Protein AF-F3G875-F1 (afdb_monomer)

Foldseek 3Di:
DDPVVVVVLVVVLVVCVVVPPPVVSVVVVVVVVVVVVVVVVLVVLVVVLVVQVVVLCVVQVVDDLVRDDPVVNVVSCVSCVVSVVSVVVSVDDDPD

Mean predicted aligned error: 9.94 Å

pLDDT: mean 83.89, std 12.21, range [41.81, 95.62]

Sequence (96 aa):
MTAEQVRMRAAAVKFAGRSTGPEVLRLIVERDQVKSENDSLRKLLEDCSDSLHSEMLTKFGGQLPDDMHPVTRREYDRDMAEVAIYRAALNTPEAQ

Secondary structure (DSSP, 8-state):
--HHHHHHHHHHHHHHHHHS-HHHHHHHHHHHHHHHHHHHHHHHHHHHHHHHHHHHHHHTTT--TTTS-HHHHHHHHHHHHHHHHHHHHHTSPP--

Radius of gyration: 21.82 Å; Cα contacts (8 Å, |Δi|>4): 30; chains: 1; bounding box: 45×27×55 Å

Solvent-accessible surface area (backbone atoms only — not comparable to full-atom values): 5559 Å² total; per-residue (Å²): 137,56,78,65,60,54,51,52,51,53,51,51,51,58,55,45,59,75,78,39,56,74,68,56,53,51,54,49,53,51,52,53,48,51,50,54,50,49,55,52,51,51,50,52,50,50,56,49,44,53,49,53,51,52,52,47,38,56,76,56,73,63,56,51,76,90,75,40,55,72,69,58,33,55,51,51,52,58,65,45,49,59,47,51,51,54,55,50,57,72,67,54,78,78,88,127

Organism: NCBI:txid629263

Structure (mmCIF, N/CA/C/O backbone):
data_AF-F3G875-F1
#
_entry.id   AF-F3G875-F1
#
loop_
_atom_site.group_PDB
_atom_site.id
_atom_site.type_symbol
_atom_site.label_atom_id
_atom_site.label_alt_id
_atom_site.label_comp_id
_atom_site.label_asym_id
_atom_site.label_entity_id
_atom_site.label_seq_id
_atom_site.pdbx_PDB_ins_code
_atom_site.Cartn_x
_atom_site.Cartn_y
_atom_site.Cartn_z
_atom_site.occupancy
_atom_site.B_iso_or_equiv
_atom_site.auth_seq_id
_atom_site.auth_comp_id
_atom_site.auth_asym_id
_atom_site.auth_atom_id
_atom_site.pdbx_PDB_model_num
ATOM 1 N N . MET A 1 1 ? -6.983 12.553 16.233 1.00 55.50 1 MET A N 1
ATOM 2 C CA . MET A 1 1 ? -8.346 12.401 16.791 1.00 55.50 1 MET A CA 1
ATOM 3 C C . MET A 1 1 ? -8.841 13.746 17.280 1.00 55.50 1 MET A C 1
ATOM 5 O O . MET A 1 1 ? -8.125 14.408 18.022 1.00 55.50 1 MET A O 1
ATOM 9 N N . THR A 1 2 ? -10.036 14.152 16.868 1.00 81.56 2 THR A N 1
ATOM 10 C CA . THR A 1 2 ? -10.675 15.388 17.339 1.00 81.56 2 THR A CA 1
ATOM 11 C C . THR A 1 2 ? -11.410 15.148 18.664 1.00 81.56 2 THR A C 1
ATOM 13 O O . THR A 1 2 ? -11.797 14.023 18.984 1.00 81.56 2 THR A O 1
ATOM 16 N N . ALA A 1 3 ? -11.628 16.203 19.457 1.00 75.50 3 ALA A N 1
ATOM 17 C CA . ALA A 1 3 ? -12.333 16.111 20.744 1.00 75.50 3 ALA A CA 1
ATOM 18 C C . ALA A 1 3 ? -13.765 15.548 20.611 1.00 75.50 3 ALA A C 1
ATOM 20 O O . ALA A 1 3 ? -14.301 14.940 21.537 1.00 75.50 3 ALA A O 1
ATOM 21 N N . GLU A 1 4 ? -14.373 15.723 19.442 1.00 69.56 4 GLU A N 1
ATOM 22 C CA . GLU A 1 4 ? -15.705 15.231 19.104 1.00 69.56 4 GLU A CA 1
ATOM 23 C C . GLU A 1 4 ? -15.724 13.709 18.886 1.00 69.56 4 GLU A C 1
ATOM 25 O O . GLU A 1 4 ? -16.592 13.019 19.423 1.00 69.56 4 GLU A O 1
ATOM 30 N N . GLN A 1 5 ? -14.692 13.160 18.232 1.00 64.06 5 GLN A N 1
ATOM 31 C CA . GLN A 1 5 ? -14.506 11.711 18.068 1.00 64.06 5 GLN A CA 1
ATOM 32 C C . GLN A 1 5 ? -14.327 10.999 19.419 1.00 64.06 5 GLN A C 1
ATOM 34 O O . GLN A 1 5 ? -14.859 9.907 19.630 1.00 64.06 5 GLN A O 1
ATOM 39 N N . VAL A 1 6 ? -13.637 11.640 20.368 1.00 69.94 6 VAL A N 1
ATOM 40 C CA . VAL A 1 6 ? -13.460 11.117 21.734 1.00 69.94 6 VAL A CA 1
ATOM 41 C C . VAL A 1 6 ? -14.790 11.096 22.499 1.00 69.94 6 VAL A C 1
ATOM 43 O O . VAL A 1 6 ? -15.103 10.107 23.164 1.00 69.94 6 VAL A O 1
ATOM 46 N N . ARG A 1 7 ? -15.616 12.148 22.376 1.00 72.56 7 ARG A N 1
ATOM 47 C CA . ARG A 1 7 ? -16.943 12.211 23.021 1.00 72.56 7 ARG A CA 1
ATOM 48 C C . ARG A 1 7 ? -17.921 11.186 22.451 1.00 72.56 7 ARG A C 1
ATOM 50 O O . ARG A 1 7 ? -18.625 10.544 23.229 1.00 72.56 7 ARG A O 1
ATOM 57 N N . MET A 1 8 ? -17.942 10.997 21.129 1.00 69.25 8 MET A N 1
ATOM 58 C CA . MET A 1 8 ? -18.771 9.964 20.495 1.00 69.25 8 MET A CA 1
ATOM 59 C C . MET A 1 8 ? -18.382 8.558 20.960 1.00 69.25 8 MET A C 1
ATOM 61 O O . MET A 1 8 ? -19.261 7.780 21.334 1.00 69.25 8 MET A O 1
ATOM 65 N N . ARG A 1 9 ? -17.077 8.251 21.026 1.00 66.62 9 ARG A N 1
ATOM 66 C CA . ARG A 1 9 ? -16.589 6.975 21.578 1.00 66.62 9 ARG A CA 1
ATOM 67 C C . ARG A 1 9 ? -17.022 6.780 23.031 1.00 66.62 9 ARG A C 1
ATOM 69 O O . ARG A 1 9 ? -17.551 5.727 23.373 1.00 66.62 9 ARG A O 1
ATOM 76 N N . ALA A 1 10 ? -16.885 7.804 23.874 1.00 67.00 10 ALA A N 1
ATOM 77 C CA . ALA A 1 10 ? -17.298 7.729 25.276 1.00 67.00 10 ALA A CA 1
ATOM 78 C C . ALA A 1 10 ? -18.816 7.500 25.45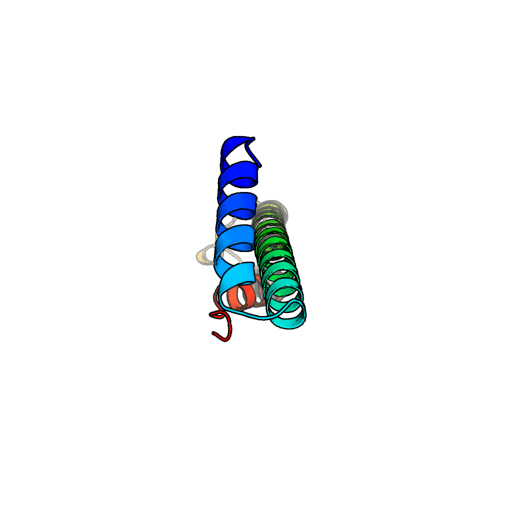0 1.00 67.00 10 ALA A C 1
ATOM 80 O O . ALA A 1 10 ? -19.235 6.756 26.341 1.00 67.00 10 ALA A O 1
ATOM 81 N N . ALA A 1 11 ? -19.648 8.106 24.596 1.00 68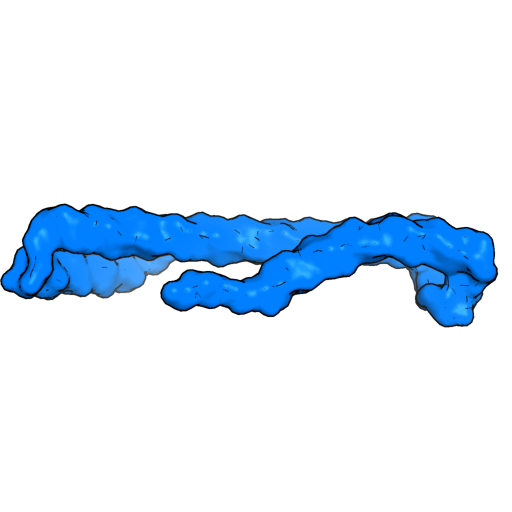.38 11 ALA A N 1
ATOM 82 C CA . ALA A 1 11 ? -21.098 7.909 24.604 1.00 68.38 11 ALA A CA 1
ATOM 83 C C . ALA A 1 11 ? -21.497 6.493 24.149 1.00 68.38 11 ALA A C 1
ATOM 85 O O . ALA A 1 11 ? -22.333 5.858 24.796 1.00 68.38 11 ALA A O 1
ATOM 86 N N . ALA A 1 12 ? -20.854 5.973 23.098 1.00 64.38 12 ALA A N 1
ATOM 87 C CA . ALA A 1 12 ? -21.068 4.610 22.612 1.00 64.38 12 ALA A CA 1
ATOM 88 C C . ALA A 1 12 ? -20.676 3.556 23.663 1.00 64.38 12 ALA A C 1
ATOM 90 O O . ALA A 1 12 ? -21.436 2.620 23.904 1.00 64.38 12 ALA A O 1
ATOM 91 N N . VAL A 1 13 ? -19.556 3.758 24.369 1.00 65.00 13 VAL A N 1
ATOM 92 C CA . VAL A 1 13 ? -19.117 2.891 25.479 1.00 65.00 13 VAL A CA 1
ATOM 93 C C . VAL A 1 13 ? -20.116 2.914 26.641 1.00 65.00 13 VAL A C 1
ATOM 95 O O . VAL A 1 13 ? -20.448 1.862 27.184 1.00 65.00 13 VAL A O 1
ATOM 98 N N . LYS A 1 14 ? -20.666 4.082 27.006 1.00 65.56 14 LYS A N 1
ATOM 99 C CA . LYS A 1 14 ? -21.715 4.181 28.042 1.00 65.56 14 LYS A CA 1
ATOM 100 C C . LYS A 1 14 ? -23.005 3.454 27.658 1.00 65.56 14 LYS A C 1
ATOM 102 O O . LYS A 1 14 ? -23.658 2.876 28.526 1.00 65.56 14 LYS A O 1
ATOM 107 N N . PHE A 1 15 ? -23.387 3.506 26.384 1.00 63.94 15 PHE A N 1
ATOM 108 C CA . PHE A 1 15 ? -24.593 2.850 25.881 1.00 63.94 15 PHE A CA 1
ATOM 109 C C . PHE A 1 15 ? -24.416 1.325 25.786 1.00 63.94 15 PHE A C 1
ATOM 111 O O . PHE A 1 15 ? -25.260 0.570 26.274 1.00 63.94 15 PHE A O 1
ATOM 118 N N . ALA A 1 16 ? -23.275 0.869 25.261 1.00 59.91 16 ALA A N 1
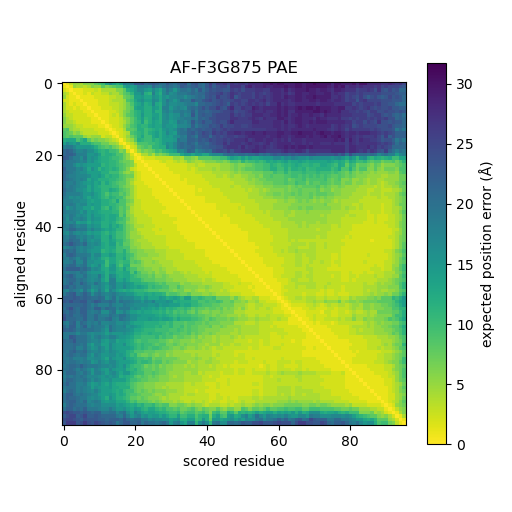ATOM 119 C CA . ALA A 1 16 ? -22.910 -0.545 25.226 1.00 59.91 16 ALA A CA 1
ATOM 120 C C . ALA A 1 16 ? -22.725 -1.121 26.642 1.00 59.91 16 ALA A C 1
ATOM 122 O O . ALA A 1 16 ? -23.198 -2.216 26.920 1.00 59.91 16 ALA A O 1
ATOM 123 N N . GLY A 1 17 ? -22.170 -0.361 27.591 1.00 59.78 17 GLY A N 1
ATOM 124 C CA . GLY A 1 17 ? -22.017 -0.796 28.985 1.00 59.78 17 GLY A CA 1
ATOM 125 C C . GLY A 1 17 ? -23.324 -1.011 29.749 1.00 59.78 17 GLY A C 1
ATOM 126 O O . GLY A 1 17 ? -23.332 -1.695 30.767 1.00 59.78 17 GLY A O 1
ATOM 127 N N . ARG A 1 18 ? -24.442 -0.448 29.269 1.00 60.38 18 ARG A N 1
ATOM 128 C CA . ARG A 1 18 ? -25.782 -0.698 29.829 1.00 60.38 18 ARG A CA 1
ATOM 129 C C . ARG A 1 18 ? -26.454 -1.961 29.278 1.00 60.38 18 ARG A C 1
ATOM 131 O O . ARG A 1 18 ? -27.400 -2.430 29.898 1.00 60.38 18 ARG A O 1
ATOM 138 N N . SER A 1 19 ? -26.004 -2.487 28.138 1.00 61.06 19 SER A N 1
ATOM 139 C CA . SER A 1 19 ? -26.630 -3.619 27.424 1.00 61.06 19 SER A CA 1
ATOM 140 C C . SER A 1 19 ? -25.705 -4.832 27.240 1.00 61.06 19 SER A C 1
ATOM 142 O O . SER A 1 19 ? -26.178 -5.928 26.958 1.00 61.06 19 SER A O 1
ATOM 144 N N . THR A 1 20 ? -24.401 -4.663 27.465 1.00 61.88 20 THR A N 1
ATOM 145 C CA . THR A 1 20 ? -23.346 -5.675 27.330 1.00 61.88 20 THR A CA 1
ATOM 146 C C . THR A 1 20 ? -22.336 -5.512 28.472 1.00 61.88 20 THR A C 1
ATOM 148 O O . THR A 1 20 ? -21.950 -4.394 28.807 1.00 61.88 20 THR A O 1
ATOM 151 N N . GLY A 1 21 ? -21.951 -6.615 29.123 1.00 71.81 21 GLY A N 1
ATOM 152 C CA . GLY A 1 21 ? -21.117 -6.597 30.334 1.00 71.81 21 GLY A CA 1
ATOM 153 C C . GLY A 1 21 ? -19.695 -6.032 30.133 1.00 71.81 21 GLY A C 1
ATOM 154 O O . GLY A 1 21 ? -19.255 -5.860 28.994 1.00 71.81 21 GLY A O 1
ATOM 155 N N . PRO A 1 22 ? -18.941 -5.780 31.224 1.00 75.88 22 PRO A N 1
ATOM 156 C CA . PRO A 1 22 ? -17.619 -5.131 31.191 1.00 75.88 22 PRO A CA 1
ATOM 157 C C . PRO A 1 22 ? -16.603 -5.789 30.247 1.00 75.88 22 PRO A C 1
ATOM 159 O O . PRO A 1 22 ? -15.795 -5.105 29.623 1.00 75.88 22 PRO A O 1
ATOM 162 N N . GLU A 1 23 ? -16.677 -7.111 30.104 1.00 78.31 23 GLU A N 1
ATOM 163 C CA . GLU A 1 23 ? -15.789 -7.888 29.237 1.00 78.31 23 GLU A CA 1
ATOM 164 C C . GLU A 1 23 ? -16.010 -7.575 27.749 1.00 78.31 23 GLU A C 1
ATOM 166 O O . GLU A 1 23 ? -15.058 -7.423 26.989 1.00 78.31 23 GLU A O 1
ATOM 171 N N . VAL A 1 24 ? -17.267 -7.387 27.335 1.00 80.81 24 VAL A N 1
ATOM 172 C CA . VAL A 1 24 ? -17.614 -7.058 25.944 1.00 80.81 24 VAL A CA 1
ATOM 173 C C . VAL A 1 24 ? -17.126 -5.657 25.583 1.00 80.81 24 VAL A C 1
ATOM 175 O O . VAL A 1 24 ? -16.620 -5.444 24.484 1.00 80.81 24 VAL A O 1
ATOM 178 N N . LEU A 1 25 ? -17.214 -4.706 26.518 1.00 79.00 25 LEU A N 1
ATOM 179 C CA . LEU A 1 25 ? -16.654 -3.369 26.323 1.00 79.00 25 LEU A CA 1
ATOM 180 C C . LEU A 1 25 ? -15.140 -3.406 26.113 1.00 79.00 25 LEU A C 1
ATOM 182 O O . LEU A 1 25 ? -14.643 -2.722 25.219 1.00 79.00 25 LEU A O 1
ATOM 186 N N . ARG A 1 26 ? -14.416 -4.210 26.904 1.00 82.56 26 ARG A N 1
ATOM 187 C CA . ARG A 1 26 ? -12.964 -4.373 26.749 1.00 82.56 26 ARG A CA 1
ATOM 188 C C . ARG A 1 26 ? -12.622 -4.902 25.356 1.00 82.56 26 ARG A C 1
ATOM 190 O O . ARG A 1 26 ? -11.795 -4.303 24.679 1.00 82.56 26 ARG A O 1
ATOM 197 N N . LEU A 1 27 ? -13.322 -5.947 24.911 1.00 82.38 27 LEU A N 1
ATOM 198 C CA . LEU A 1 27 ? -13.122 -6.550 23.589 1.00 82.38 27 LEU A CA 1
ATOM 199 C C . LEU A 1 27 ? -13.425 -5.578 22.439 1.00 82.38 27 LEU A C 1
ATOM 201 O O . LEU A 1 27 ? -12.723 -5.587 21.433 1.00 82.38 27 LEU A O 1
ATOM 205 N N . ILE A 1 28 ? -14.444 -4.720 22.573 1.00 84.75 28 ILE A N 1
ATOM 206 C CA . ILE A 1 28 ? -14.750 -3.692 21.563 1.00 84.75 28 ILE A CA 1
ATOM 207 C C . ILE A 1 28 ? -13.619 -2.667 21.473 1.00 84.75 28 ILE A C 1
ATOM 209 O O . ILE A 1 28 ? -13.186 -2.343 20.370 1.00 84.75 28 ILE A O 1
ATOM 213 N N . VAL A 1 29 ? -13.135 -2.168 22.615 1.00 86.56 29 VAL A N 1
ATOM 214 C CA . VAL A 1 29 ? -12.042 -1.183 22.650 1.00 86.56 29 VAL A CA 1
ATOM 215 C C . VAL A 1 29 ? -10.759 -1.773 22.071 1.00 86.56 29 VAL A C 1
ATOM 217 O O . VAL A 1 29 ? -10.108 -1.123 21.260 1.00 86.56 29 VAL A O 1
ATOM 220 N N . GLU A 1 30 ? -10.424 -3.006 22.447 1.00 88.00 30 GLU A N 1
ATOM 221 C CA . GLU A 1 30 ? -9.249 -3.716 21.938 1.00 88.00 30 GLU A CA 1
ATOM 222 C C . GLU A 1 30 ? -9.346 -3.943 20.426 1.00 88.00 30 GLU A C 1
ATOM 224 O O . GLU A 1 30 ? -8.424 -3.602 19.689 1.00 88.00 30 GLU A O 1
ATOM 229 N N . ARG A 1 31 ? -10.501 -4.402 19.932 1.00 88.56 31 ARG A N 1
ATOM 230 C CA . ARG A 1 31 ? -10.744 -4.560 18.493 1.00 88.56 31 ARG A CA 1
ATOM 231 C C . ARG A 1 31 ? -10.639 -3.234 17.741 1.00 88.56 31 ARG A C 1
ATOM 233 O O . ARG A 1 31 ? -10.045 -3.191 16.670 1.00 88.56 31 ARG A O 1
ATOM 240 N N . ASP A 1 32 ? -11.199 -2.155 18.277 1.00 89.00 32 ASP A N 1
ATOM 241 C CA . ASP A 1 32 ? -11.126 -0.834 17.648 1.00 89.00 32 ASP A CA 1
ATOM 242 C C . ASP A 1 32 ? -9.695 -0.262 17.651 1.00 89.00 32 ASP A C 1
ATOM 244 O O . ASP A 1 32 ? -9.321 0.452 16.718 1.00 89.00 32 ASP A O 1
ATOM 248 N N . GLN A 1 33 ? -8.894 -0.574 18.676 1.00 89.00 33 GLN A N 1
ATOM 249 C CA . GLN A 1 33 ? -7.477 -0.216 18.736 1.00 89.00 33 GLN A CA 1
ATOM 250 C C . GLN A 1 33 ? -6.676 -0.989 17.684 1.00 89.00 33 GLN A C 1
ATOM 252 O O . GLN A 1 33 ? -5.971 -0.372 16.889 1.00 89.00 33 GLN A O 1
ATOM 257 N N . VAL A 1 34 ? -6.858 -2.311 17.614 1.00 91.56 34 VAL A N 1
ATOM 258 C CA . VAL A 1 34 ? -6.200 -3.171 16.617 1.00 91.56 34 VAL A CA 1
ATOM 259 C C . VAL A 1 34 ? -6.561 -2.742 15.196 1.00 91.56 34 VAL A C 1
ATOM 261 O O . VAL A 1 34 ? -5.678 -2.667 14.347 1.00 91.56 34 VAL A O 1
ATOM 264 N N . LYS A 1 35 ? -7.828 -2.394 14.933 1.00 90.12 35 LYS A N 1
ATOM 265 C CA . LYS A 1 35 ? -8.244 -1.844 13.632 1.00 90.12 35 LYS A CA 1
ATOM 266 C C . LYS A 1 35 ? -7.507 -0.547 13.301 1.00 90.12 35 LYS A C 1
ATOM 268 O O . LYS A 1 35 ? -6.929 -0.432 12.230 1.00 90.12 35 LYS A O 1
ATOM 273 N N . SER A 1 36 ? -7.449 0.391 14.248 1.00 91.38 36 SER A N 1
ATOM 274 C CA . SER A 1 36 ? -6.740 1.661 14.050 1.00 91.38 36 SER A CA 1
ATOM 275 C C . SER A 1 36 ? -5.237 1.482 13.804 1.00 91.38 36 SER A C 1
ATOM 277 O O . SER A 1 36 ? -4.642 2.247 13.041 1.00 91.38 36 SER A O 1
ATOM 279 N N . GLU A 1 37 ? -4.601 0.526 14.480 1.00 92.69 37 GLU A N 1
ATOM 280 C CA . GLU A 1 37 ? -3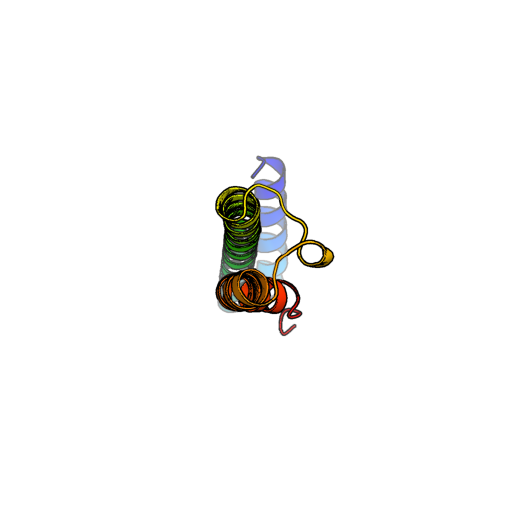.188 0.198 14.272 1.00 92.69 37 GLU A CA 1
ATOM 281 C C . GLU A 1 37 ? -2.971 -0.471 12.915 1.00 92.69 37 GLU A C 1
ATOM 283 O O . GLU A 1 37 ? -2.040 -0.098 12.202 1.00 92.69 37 GLU A O 1
ATOM 288 N N . ASN A 1 38 ? -3.856 -1.391 12.520 1.00 92.50 38 ASN A N 1
ATOM 289 C CA . ASN A 1 38 ? -3.808 -2.035 11.211 1.00 92.50 38 ASN A CA 1
ATOM 290 C C . ASN A 1 38 ? -3.934 -1.007 10.079 1.00 92.50 38 ASN A C 1
ATOM 292 O O . ASN A 1 38 ? -3.065 -0.967 9.213 1.00 92.50 38 ASN A O 1
ATOM 296 N N . ASP A 1 39 ? -4.917 -0.103 10.152 1.00 92.00 39 ASP A N 1
ATOM 297 C CA . ASP A 1 39 ? -5.094 0.990 9.185 1.00 92.00 39 ASP A CA 1
ATOM 298 C C . ASP A 1 39 ? -3.827 1.851 9.063 1.00 92.00 39 ASP A C 1
ATOM 300 O O . ASP A 1 39 ? -3.397 2.216 7.966 1.00 92.00 39 ASP A O 1
ATOM 304 N N . SER A 1 40 ? -3.191 2.150 10.200 1.00 93.62 40 SER A N 1
ATOM 305 C CA . SER A 1 40 ? -1.957 2.942 10.239 1.00 93.62 40 SER A CA 1
ATOM 306 C C . SER A 1 40 ? -0.784 2.202 9.588 1.00 93.62 40 SER A C 1
ATOM 308 O O . SER A 1 40 ? -0.019 2.801 8.834 1.00 93.62 40 SER A O 1
ATOM 310 N N . LEU A 1 41 ? -0.651 0.898 9.844 1.00 94.62 41 LEU A N 1
ATOM 311 C CA . LEU A 1 41 ? 0.382 0.053 9.239 1.00 94.62 41 LEU A CA 1
ATOM 312 C C . LEU A 1 41 ? 0.164 -0.142 7.736 1.00 94.62 41 LEU A C 1
ATOM 314 O O . LEU A 1 41 ? 1.132 -0.092 6.980 1.00 94.62 41 LEU A O 1
ATOM 318 N N . ARG A 1 42 ? -1.087 -0.311 7.289 1.00 93.94 42 ARG A N 1
ATOM 319 C CA . ARG A 1 42 ? -1.429 -0.378 5.859 1.00 93.94 42 ARG A CA 1
ATOM 320 C C . ARG A 1 42 ? -1.016 0.900 5.145 1.00 93.94 42 ARG A C 1
ATOM 322 O O . ARG A 1 42 ? -0.366 0.821 4.111 1.00 93.94 42 ARG A O 1
ATOM 329 N N . LYS A 1 43 ? -1.312 2.061 5.733 1.00 94.94 43 LYS A N 1
ATOM 330 C CA . LYS A 1 43 ? -0.888 3.345 5.170 1.00 94.94 43 LYS A CA 1
ATOM 331 C C . LYS A 1 43 ? 0.636 3.466 5.074 1.00 94.94 43 LYS A C 1
ATOM 333 O O . LYS A 1 43 ? 1.153 3.866 4.042 1.00 94.94 43 LYS A O 1
ATOM 338 N N . LEU A 1 44 ? 1.365 3.080 6.123 1.00 95.62 44 LEU A N 1
ATOM 339 C CA . LEU A 1 44 ? 2.833 3.090 6.090 1.00 95.62 44 LEU A CA 1
ATOM 340 C C . LEU A 1 44 ? 3.400 2.145 5.022 1.00 95.62 44 LEU A C 1
ATOM 342 O O . LEU A 1 44 ? 4.400 2.469 4.385 1.00 95.62 44 LEU A O 1
ATOM 346 N N . LEU A 1 45 ? 2.773 0.983 4.823 1.00 94.31 45 LEU A N 1
ATOM 347 C CA . LEU A 1 45 ? 3.162 0.039 3.779 1.00 94.31 45 LEU A CA 1
ATOM 348 C C . LEU A 1 45 ? 2.873 0.592 2.375 1.00 94.31 45 LEU A C 1
ATOM 350 O O . LEU A 1 45 ? 3.697 0.409 1.483 1.00 94.31 45 LEU A O 1
ATOM 354 N N . GLU A 1 46 ? 1.746 1.281 2.189 1.00 94.94 46 GLU A N 1
ATOM 355 C CA . GLU A 1 46 ? 1.403 1.988 0.949 1.00 94.94 46 GLU A CA 1
ATOM 356 C C . GLU A 1 46 ? 2.465 3.043 0.615 1.00 94.94 46 GLU A C 1
ATOM 358 O O . GLU A 1 46 ? 3.132 2.919 -0.417 1.00 94.94 46 GLU A O 1
ATOM 363 N N . ASP A 1 47 ? 2.718 3.974 1.542 1.00 95.38 47 ASP A N 1
ATOM 364 C CA . ASP A 1 47 ? 3.713 5.044 1.391 1.00 95.38 47 ASP A CA 1
ATOM 365 C C . ASP A 1 47 ? 5.118 4.476 1.086 1.00 95.38 47 ASP A C 1
ATOM 367 O O . ASP A 1 47 ? 5.837 4.966 0.211 1.00 95.38 47 ASP A O 1
ATOM 371 N N . CYS A 1 48 ? 5.512 3.400 1.778 1.00 94.44 48 CYS A N 1
ATOM 372 C CA . CYS A 1 48 ? 6.794 2.728 1.559 1.00 94.44 48 CYS A CA 1
ATOM 373 C C . CYS A 1 48 ? 6.869 2.060 0.177 1.00 94.44 48 CYS A C 1
ATOM 375 O O . CYS A 1 48 ? 7.874 2.190 -0.525 1.00 94.44 48 CYS A O 1
ATOM 377 N N . SER A 1 49 ? 5.795 1.385 -0.247 1.00 94.19 49 SER A N 1
ATOM 378 C CA . SER A 1 49 ? 5.736 0.726 -1.555 1.00 94.19 49 SER A CA 1
ATOM 379 C C . SER A 1 49 ? 5.834 1.725 -2.714 1.00 94.19 49 SER A C 1
ATOM 381 O O . SER A 1 49 ? 6.475 1.432 -3.726 1.00 94.19 49 SER A O 1
ATOM 383 N N . ASP A 1 50 ? 5.263 2.920 -2.551 1.00 93.81 50 ASP A N 1
ATOM 384 C CA . ASP A 1 50 ? 5.325 3.995 -3.542 1.00 93.81 50 ASP A CA 1
ATOM 385 C C . ASP A 1 50 ? 6.696 4.677 -3.582 1.00 93.81 50 ASP A C 1
ATOM 387 O O . ASP A 1 50 ? 7.207 4.974 -4.671 1.00 93.81 50 ASP A O 1
ATOM 391 N N . SER A 1 51 ? 7.335 4.859 -2.420 1.00 94.31 51 SER A N 1
ATOM 392 C CA . SER A 1 51 ? 8.724 5.329 -2.347 1.00 94.31 51 SER A CA 1
ATOM 393 C C . SER A 1 51 ? 9.663 4.367 -3.072 1.00 94.31 51 SER A C 1
ATOM 395 O O . SER A 1 51 ? 10.414 4.785 -3.954 1.00 94.31 51 SER A O 1
ATOM 397 N N . LEU A 1 52 ? 9.561 3.065 -2.781 1.00 92.06 52 LEU A N 1
ATOM 398 C CA . LEU A 1 52 ? 10.405 2.045 -3.401 1.00 92.06 52 LEU A CA 1
ATOM 399 C C . LEU A 1 52 ? 10.182 1.974 -4.918 1.00 92.06 52 LEU A C 1
ATOM 401 O O . LEU A 1 52 ? 11.140 1.919 -5.685 1.00 92.06 52 LEU A O 1
ATOM 405 N N . HIS A 1 53 ? 8.932 2.066 -5.382 1.00 90.69 53 HIS A N 1
ATOM 406 C CA . HIS A 1 53 ? 8.638 2.146 -6.816 1.00 90.69 53 HIS A CA 1
ATOM 407 C C . HIS A 1 53 ? 9.288 3.376 -7.479 1.00 90.69 53 HIS A C 1
ATOM 409 O O . HIS A 1 53 ? 9.829 3.284 -8.583 1.00 90.69 53 HIS A O 1
ATOM 415 N N . SER A 1 54 ? 9.274 4.527 -6.802 1.00 90.44 54 SER A N 1
ATOM 416 C CA . SER A 1 54 ? 9.879 5.772 -7.301 1.00 90.44 54 SER A CA 1
ATOM 417 C C . SER A 1 54 ? 11.411 5.699 -7.358 1.00 90.44 54 SER A C 1
ATOM 419 O O . SER A 1 54 ? 12.033 6.151 -8.326 1.00 90.44 54 SER A O 1
ATOM 421 N N . GLU A 1 55 ? 12.034 5.074 -6.358 1.00 91.12 55 GLU A N 1
ATOM 422 C CA . GLU A 1 55 ? 13.470 4.774 -6.362 1.00 91.12 55 GLU A CA 1
ATOM 423 C C . GLU A 1 55 ? 13.846 3.857 -7.530 1.00 91.12 55 GLU A C 1
ATOM 425 O O . GLU A 1 55 ? 14.881 4.057 -8.171 1.00 91.12 55 GLU A O 1
ATOM 430 N N . MET A 1 56 ? 12.972 2.910 -7.884 1.00 89.88 56 MET A N 1
ATOM 431 C CA . MET A 1 56 ? 13.197 2.019 -9.020 1.00 89.88 56 MET A CA 1
ATOM 432 C C . MET A 1 56 ? 13.181 2.746 -10.356 1.00 89.88 56 MET A C 1
ATOM 434 O O . MET A 1 56 ? 14.083 2.541 -11.169 1.00 89.88 56 MET A O 1
ATOM 438 N N . LEU A 1 57 ? 12.234 3.663 -10.559 1.00 86.62 57 LEU A N 1
ATOM 439 C CA . LEU A 1 57 ? 12.249 4.531 -11.739 1.00 86.62 57 LEU A CA 1
ATOM 440 C C . LEU A 1 57 ? 13.563 5.316 -11.831 1.00 86.62 57 LEU A C 1
ATOM 442 O O . LEU A 1 57 ? 14.136 5.434 -12.911 1.00 86.62 57 LEU A O 1
ATOM 446 N N . THR A 1 58 ? 14.091 5.784 -10.699 1.00 89.81 58 THR A N 1
ATOM 447 C CA . THR A 1 58 ? 15.373 6.502 -10.658 1.00 89.81 58 THR A CA 1
ATOM 448 C C . THR A 1 58 ? 16.560 5.591 -10.995 1.00 89.81 58 THR A C 1
ATOM 450 O O . THR A 1 58 ? 17.393 5.971 -11.821 1.00 89.81 58 THR A O 1
ATOM 453 N N . LYS A 1 59 ? 16.625 4.374 -10.429 1.00 91.38 59 LYS A N 1
ATOM 454 C CA . LYS A 1 59 ? 17.696 3.387 -10.696 1.00 91.38 59 LYS A CA 1
ATOM 455 C C . LYS A 1 59 ? 17.838 3.090 -12.190 1.00 91.38 59 LYS A C 1
ATOM 457 O O . LYS A 1 59 ? 18.955 2.991 -12.692 1.00 91.38 59 LYS A O 1
ATOM 462 N N . PHE A 1 60 ? 16.716 2.974 -12.895 1.00 90.38 60 PHE A N 1
ATOM 463 C CA . PHE A 1 60 ? 16.686 2.642 -14.321 1.00 90.38 60 PHE A CA 1
ATOM 464 C C . PHE A 1 60 ? 16.561 3.874 -15.233 1.00 90.38 60 PHE A C 1
ATOM 466 O O . PHE A 1 60 ? 16.147 3.762 -16.385 1.00 90.38 60 PHE A O 1
ATOM 473 N N . GLY A 1 61 ? 16.930 5.062 -14.741 1.00 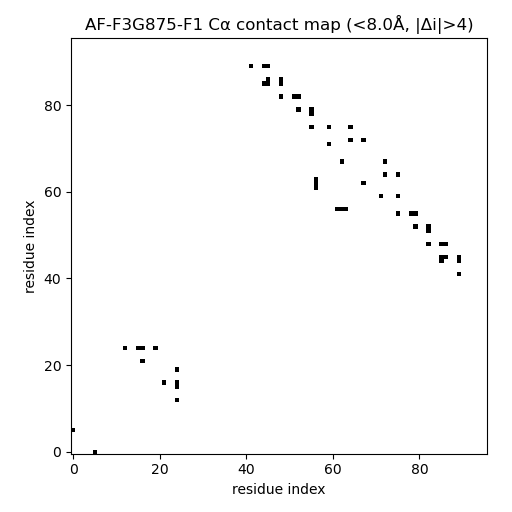88.94 61 GLY A N 1
ATOM 474 C CA . GLY A 1 61 ? 17.021 6.277 -15.557 1.00 88.94 61 GLY A CA 1
ATOM 475 C C . GLY A 1 61 ? 15.684 6.762 -16.123 1.00 88.94 61 GLY A C 1
ATOM 476 O O . GLY A 1 61 ? 15.657 7.366 -17.192 1.00 88.94 61 GLY A O 1
ATOM 477 N N . GLY A 1 62 ? 14.576 6.462 -15.446 1.00 86.62 62 GLY A N 1
ATOM 478 C CA . GLY A 1 62 ? 13.222 6.805 -15.875 1.00 86.62 62 GLY A CA 1
ATOM 479 C C . GLY A 1 62 ? 12.721 5.998 -17.073 1.00 86.62 62 GLY A C 1
ATOM 480 O O . GLY A 1 62 ? 11.662 6.323 -17.608 1.00 86.62 62 GLY A O 1
ATOM 481 N N . GLN A 1 63 ? 13.459 4.970 -17.510 1.00 87.94 63 GLN A N 1
ATOM 482 C CA . GLN A 1 63 ? 13.016 4.109 -18.601 1.00 87.94 63 GLN A CA 1
ATOM 483 C C . GLN A 1 63 ? 11.742 3.379 -18.196 1.00 87.94 63 GLN A C 1
ATOM 485 O O . GLN A 1 63 ? 11.669 2.776 -17.122 1.00 87.94 63 GLN A O 1
ATOM 490 N N . LEU A 1 64 ? 10.740 3.419 -19.074 1.00 87.75 64 LEU A N 1
ATOM 491 C CA . LEU A 1 64 ? 9.568 2.583 -18.900 1.00 87.75 64 LEU A CA 1
ATOM 492 C C . LEU A 1 64 ? 9.942 1.129 -19.183 1.00 87.75 64 LEU A C 1
ATOM 494 O O . LEU A 1 64 ? 10.831 0.868 -19.997 1.00 87.75 64 LEU A O 1
ATOM 498 N N . PRO A 1 65 ? 9.254 0.164 -18.556 1.00 89.69 65 PRO A N 1
ATOM 499 C CA . PRO A 1 65 ? 9.611 -1.239 -18.695 1.00 89.69 65 PRO A CA 1
ATOM 500 C C . PRO A 1 65 ? 9.593 -1.743 -20.154 1.00 89.69 65 PRO A C 1
ATOM 502 O O . PRO A 1 65 ? 10.308 -2.693 -20.476 1.00 89.69 65 PRO A O 1
ATOM 505 N N . ASP A 1 66 ? 8.809 -1.120 -21.034 1.00 91.19 66 ASP A N 1
ATOM 506 C CA . ASP A 1 66 ? 8.698 -1.487 -22.455 1.00 91.19 66 ASP A CA 1
ATOM 507 C C . ASP A 1 66 ? 9.874 -0.975 -23.307 1.00 91.19 66 ASP A C 1
ATOM 509 O O . ASP A 1 66 ? 10.165 -1.539 -24.360 1.00 91.19 66 ASP A O 1
ATOM 513 N N . ASP A 1 67 ? 10.598 0.037 -22.818 1.00 91.88 67 ASP A N 1
ATOM 514 C CA . ASP A 1 67 ? 11.768 0.630 -23.478 1.00 91.88 67 ASP A CA 1
ATOM 515 C C . ASP A 1 67 ? 13.096 0.034 -22.971 1.00 91.88 67 ASP A C 1
ATOM 517 O O . ASP A 1 67 ? 14.177 0.343 -23.483 1.00 91.88 67 ASP A O 1
ATOM 521 N N . MET A 1 68 ? 13.043 -0.817 -21.942 1.00 94.19 68 MET A N 1
ATOM 522 C CA . MET A 1 68 ? 14.228 -1.416 -21.334 1.00 94.19 68 MET A CA 1
ATOM 523 C C . MET A 1 68 ? 14.822 -2.522 -22.211 1.00 94.19 68 MET A C 1
ATOM 525 O O . MET A 1 68 ? 14.128 -3.414 -22.702 1.00 94.19 68 MET A O 1
ATOM 529 N N . HIS A 1 69 ? 16.153 -2.553 -22.313 1.00 94.75 69 HIS A N 1
ATOM 530 C CA . HIS A 1 69 ? 16.854 -3.706 -22.879 1.00 94.75 69 HIS A CA 1
ATOM 531 C C . HIS A 1 69 ? 16.507 -4.983 -22.077 1.00 94.75 69 HIS A C 1
ATOM 533 O O . HIS A 1 69 ? 16.442 -4.909 -20.847 1.00 94.75 69 HIS A O 1
ATOM 539 N N . PRO A 1 70 ? 16.356 -6.173 -22.701 1.00 95.06 70 PRO A N 1
ATOM 540 C CA . PRO A 1 70 ? 15.887 -7.383 -22.011 1.00 95.06 70 PRO A CA 1
ATOM 541 C C . PRO A 1 70 ? 16.656 -7.761 -20.736 1.00 95.06 70 PRO A C 1
ATOM 543 O O . PRO A 1 70 ? 16.089 -8.339 -19.813 1.00 95.06 70 PRO A O 1
ATOM 546 N N . VAL A 1 71 ? 17.951 -7.441 -20.671 1.00 93.69 71 VAL A N 1
ATOM 547 C CA . VAL A 1 71 ? 18.780 -7.674 -19.475 1.00 93.69 71 VAL A CA 1
ATOM 548 C C . VAL A 1 71 ? 18.374 -6.741 -18.332 1.00 93.69 71 VAL A C 1
ATOM 550 O O . VAL A 1 71 ? 18.113 -7.216 -17.231 1.00 93.69 71 VAL A O 1
ATOM 553 N N . THR A 1 72 ? 18.253 -5.444 -18.610 1.00 91.50 72 THR A N 1
ATOM 554 C CA . THR A 1 72 ? 17.788 -4.430 -17.656 1.00 91.50 72 THR A CA 1
ATOM 555 C C . THR A 1 72 ? 16.359 -4.715 -17.210 1.00 91.50 72 THR A C 1
ATOM 557 O O . THR A 1 72 ? 16.060 -4.641 -16.023 1.00 91.50 72 THR A O 1
ATOM 560 N N . ARG A 1 73 ? 15.491 -5.141 -18.138 1.00 94.44 73 ARG A N 1
ATOM 561 C CA . ARG A 1 73 ? 14.102 -5.488 -17.829 1.00 94.44 73 ARG A CA 1
ATOM 562 C C . ARG A 1 73 ? 13.997 -6.636 -16.825 1.00 94.44 73 ARG A C 1
ATOM 564 O O . ARG A 1 73 ? 13.217 -6.555 -15.887 1.00 94.44 73 ARG A O 1
ATOM 571 N N . ARG A 1 74 ? 14.815 -7.682 -16.979 1.00 93.88 74 ARG A N 1
ATOM 572 C CA . ARG A 1 74 ? 14.857 -8.805 -16.024 1.00 93.88 74 ARG A CA 1
ATOM 573 C C . ARG A 1 74 ? 15.306 -8.381 -14.630 1.00 93.88 74 ARG A C 1
ATOM 575 O O . ARG A 1 74 ? 14.869 -8.981 -13.652 1.00 93.88 74 ARG A O 1
ATOM 582 N N . GLU A 1 75 ? 16.215 -7.415 -14.541 1.00 92.56 75 GLU A N 1
ATOM 583 C CA . GLU A 1 75 ? 16.631 -6.852 -13.258 1.00 92.56 75 GLU A CA 1
ATOM 584 C C . GLU A 1 75 ? 15.504 -6.018 -12.640 1.00 92.56 75 GLU A C 1
ATOM 586 O O . GLU A 1 75 ? 15.146 -6.259 -11.492 1.00 92.56 75 GLU A O 1
ATOM 591 N N . TYR A 1 76 ? 14.873 -5.141 -13.428 1.00 92.75 76 TYR A N 1
ATOM 592 C CA . TYR A 1 76 ? 13.697 -4.375 -13.011 1.00 92.75 76 TYR A CA 1
ATOM 593 C C . TYR A 1 76 ? 12.574 -5.277 -12.490 1.00 92.75 76 TYR A C 1
ATOM 595 O O . TYR A 1 76 ? 12.075 -5.055 -11.393 1.00 92.75 76 TYR A O 1
ATOM 603 N N . ASP A 1 77 ? 12.203 -6.326 -13.231 1.00 93.31 77 ASP A N 1
ATOM 604 C CA . ASP A 1 77 ? 11.128 -7.241 -12.829 1.00 93.31 77 ASP A CA 1
ATOM 605 C C . ASP A 1 77 ? 11.457 -7.976 -11.519 1.00 93.31 77 ASP A C 1
ATOM 607 O O . ASP A 1 77 ? 10.563 -8.232 -10.713 1.00 93.31 77 ASP A O 1
ATOM 611 N N . ARG A 1 78 ? 12.736 -8.308 -11.286 1.00 91.81 78 ARG A N 1
ATOM 612 C CA . ARG A 1 78 ? 13.181 -8.933 -10.034 1.00 91.81 78 ARG A CA 1
ATOM 613 C C . ARG A 1 78 ? 13.020 -7.975 -8.861 1.00 91.81 78 ARG A C 1
ATOM 615 O O . ARG A 1 78 ? 12.467 -8.379 -7.843 1.00 91.81 78 ARG A O 1
ATOM 622 N N . ASP A 1 79 ? 13.485 -6.740 -9.010 1.00 89.88 79 ASP A N 1
ATOM 623 C CA . ASP A 1 79 ? 13.415 -5.752 -7.935 1.00 89.88 79 ASP A CA 1
ATOM 624 C C . ASP A 1 79 ? 11.951 -5.341 -7.663 1.00 89.88 79 ASP A C 1
ATOM 626 O O . ASP A 1 79 ? 11.525 -5.193 -6.519 1.00 89.88 79 ASP A O 1
ATOM 630 N N . MET A 1 80 ? 11.131 -5.259 -8.715 1.00 93.38 80 MET A N 1
ATOM 631 C CA . MET A 1 80 ? 9.704 -4.944 -8.619 1.00 93.38 80 MET A CA 1
ATOM 632 C C . MET A 1 80 ? 8.836 -6.084 -8.076 1.00 93.38 80 MET A C 1
ATOM 634 O O . MET A 1 80 ? 7.707 -5.826 -7.644 1.00 93.38 80 MET A O 1
ATOM 638 N N . ALA A 1 81 ? 9.325 -7.328 -8.069 1.00 93.56 81 ALA A N 1
ATOM 639 C CA .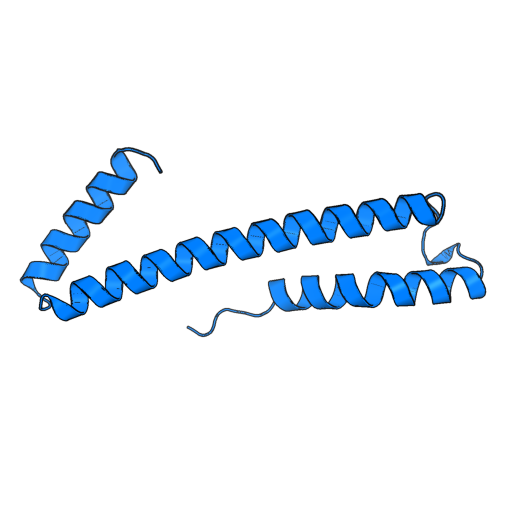 ALA A 1 81 ? 8.572 -8.472 -7.558 1.00 93.56 81 ALA A CA 1
ATOM 640 C C . ALA A 1 81 ? 8.205 -8.303 -6.075 1.00 93.56 81 ALA A C 1
ATOM 642 O O . ALA A 1 81 ? 7.101 -8.658 -5.665 1.00 93.56 81 ALA A O 1
ATOM 643 N N . GLU A 1 82 ? 9.097 -7.715 -5.277 1.00 87.81 82 GLU A N 1
ATOM 644 C CA . GLU A 1 82 ? 8.853 -7.473 -3.854 1.00 87.81 82 GLU A CA 1
ATOM 645 C C . GLU A 1 82 ? 7.787 -6.386 -3.638 1.00 87.81 82 GLU A C 1
ATOM 647 O O . GLU A 1 82 ? 6.837 -6.578 -2.876 1.00 87.81 82 GLU A O 1
ATOM 652 N N . VAL A 1 83 ? 7.853 -5.291 -4.405 1.00 91.00 83 VAL A N 1
ATOM 653 C CA . VAL A 1 83 ? 6.825 -4.233 -4.397 1.00 91.00 83 VAL A CA 1
ATOM 654 C C . VAL A 1 83 ? 5.454 -4.796 -4.783 1.00 91.00 83 VAL A C 1
ATOM 656 O O . VAL A 1 83 ? 4.437 -4.428 -4.191 1.00 91.00 83 VAL A O 1
ATOM 659 N N . ALA A 1 84 ? 5.411 -5.714 -5.754 1.00 91.94 84 ALA A N 1
ATOM 660 C CA . ALA A 1 84 ? 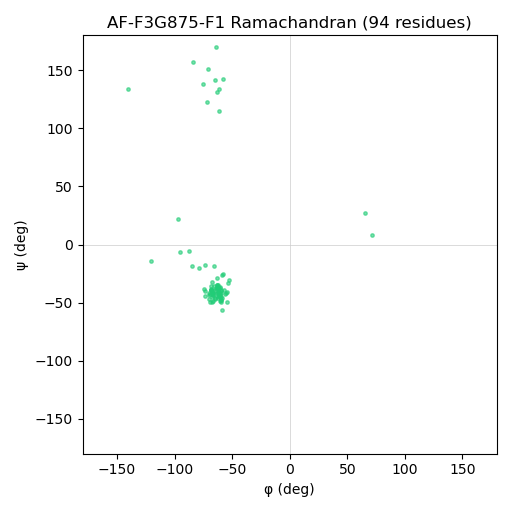4.174 -6.371 -6.163 1.00 91.94 84 ALA A CA 1
ATOM 661 C C . ALA A 1 84 ? 3.547 -7.194 -5.022 1.00 91.94 84 ALA A C 1
ATOM 663 O O . ALA A 1 84 ? 2.325 -7.178 -4.870 1.00 91.94 84 ALA A O 1
ATOM 664 N N . ILE A 1 85 ? 4.360 -7.849 -4.184 1.00 92.38 85 ILE A N 1
ATOM 665 C CA . ILE A 1 85 ? 3.886 -8.581 -2.997 1.00 92.38 85 ILE A CA 1
ATOM 666 C C . ILE A 1 85 ? 3.273 -7.616 -1.976 1.00 92.38 85 ILE A C 1
ATOM 668 O O . ILE A 1 85 ? 2.169 -7.865 -1.491 1.00 92.38 85 ILE A O 1
ATOM 672 N N . TYR A 1 86 ? 3.937 -6.493 -1.685 1.00 91.06 86 TYR A N 1
ATOM 673 C CA . TYR A 1 86 ? 3.412 -5.491 -0.750 1.00 91.06 86 TYR A CA 1
ATOM 674 C C . TYR A 1 86 ? 2.087 -4.895 -1.224 1.00 91.06 86 TYR A C 1
ATOM 676 O O . TYR A 1 86 ? 1.12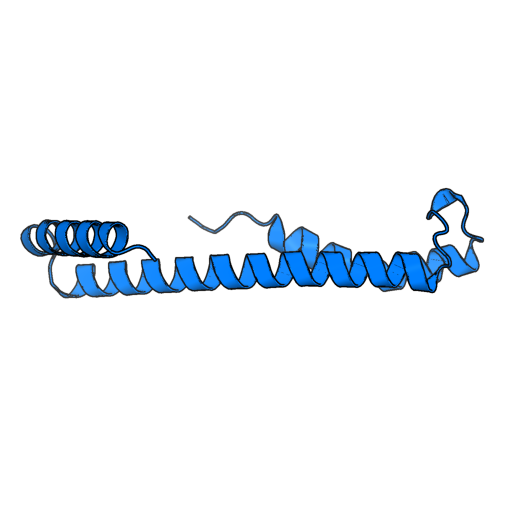0 -4.827 -0.463 1.00 91.06 86 TYR A O 1
ATOM 684 N N . ARG A 1 87 ? 1.992 -4.557 -2.513 1.00 92.25 87 ARG A N 1
ATOM 685 C CA . ARG A 1 87 ? 0.745 -4.062 -3.111 1.00 92.25 87 ARG A CA 1
ATOM 686 C C . ARG A 1 87 ? -0.359 -5.119 -3.122 1.00 92.25 87 ARG A C 1
ATOM 688 O O . ARG A 1 87 ? -1.524 -4.790 -2.915 1.00 92.25 87 ARG A O 1
ATOM 695 N N . ALA A 1 88 ? -0.025 -6.394 -3.319 1.00 92.50 88 ALA A N 1
ATOM 696 C CA . ALA A 1 88 ? -0.997 -7.479 -3.200 1.00 92.50 88 ALA A CA 1
ATOM 697 C C . ALA A 1 88 ? -1.511 -7.635 -1.756 1.00 92.50 88 ALA A C 1
ATOM 699 O O . ALA A 1 88 ? -2.714 -7.804 -1.548 1.00 92.50 88 ALA A O 1
ATOM 700 N N . ALA A 1 89 ? -0.631 -7.507 -0.756 1.00 89.19 89 ALA A N 1
ATOM 701 C CA . ALA A 1 89 ? -1.018 -7.540 0.653 1.00 89.19 89 ALA A CA 1
ATOM 702 C C . ALA A 1 89 ? -1.993 -6.401 1.004 1.00 89.19 89 ALA A C 1
ATOM 704 O O . ALA A 1 89 ? -2.999 -6.641 1.671 1.00 89.19 89 ALA A O 1
ATOM 705 N N . LEU A 1 90 ? -1.770 -5.192 0.473 1.00 89.69 90 LEU A N 1
ATOM 706 C CA . LEU A 1 90 ? -2.678 -4.049 0.644 1.00 89.69 90 LEU A CA 1
ATOM 707 C C . LEU A 1 90 ? -4.067 -4.265 0.026 1.00 89.69 90 LEU A C 1
ATOM 709 O O . LEU A 1 90 ? -5.043 -3.723 0.540 1.00 89.69 90 LEU A O 1
ATOM 713 N N . ASN A 1 91 ? -4.171 -5.078 -1.026 1.00 87.44 91 ASN A N 1
ATOM 714 C CA . ASN A 1 91 ? -5.438 -5.402 -1.691 1.00 87.44 91 ASN A CA 1
ATOM 715 C C . ASN A 1 91 ? -6.172 -6.599 -1.071 1.00 87.44 91 ASN A C 1
ATOM 717 O O . ASN A 1 91 ? -7.292 -6.911 -1.479 1.00 87.44 91 ASN A O 1
ATOM 721 N N . THR A 1 92 ? -5.566 -7.284 -0.097 1.00 86.00 92 THR A N 1
ATOM 722 C CA . THR A 1 92 ? -6.232 -8.397 0.580 1.00 86.00 92 THR A CA 1
ATOM 723 C C . THR A 1 92 ? -7.338 -7.835 1.485 1.00 86.00 92 THR A C 1
ATOM 725 O O . THR A 1 92 ? -7.053 -6.982 2.340 1.00 86.00 92 THR A O 1
ATOM 728 N N . PRO A 1 93 ? -8.606 -8.253 1.296 1.00 72.75 93 PRO A N 1
ATOM 729 C CA . PRO A 1 93 ? -9.704 -7.794 2.134 1.00 72.75 93 PRO A CA 1
ATOM 730 C C . PRO A 1 93 ? -9.503 -8.283 3.569 1.00 72.75 93 PRO A C 1
ATOM 732 O O . PRO A 1 93 ? -9.048 -9.404 3.799 1.00 72.75 93 PRO A O 1
ATOM 735 N N . GLU A 1 94 ? -9.840 -7.437 4.540 1.00 65.44 94 GLU A N 1
A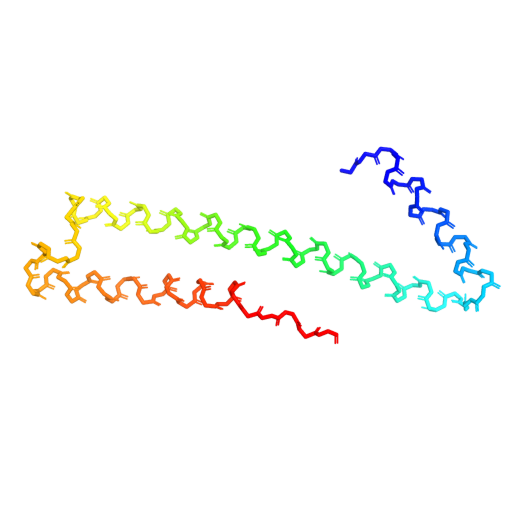TOM 736 C CA . GLU A 1 94 ? -9.807 -7.822 5.951 1.00 65.44 94 GLU A CA 1
ATOM 737 C C . GLU A 1 94 ? -10.779 -8.979 6.190 1.00 65.44 94 GLU A C 1
ATOM 739 O O . GLU A 1 94 ? -11.916 -8.951 5.713 1.00 65.44 94 GLU A O 1
ATOM 744 N N . ALA A 1 95 ? -10.334 -10.004 6.921 1.00 58.69 95 ALA A N 1
ATOM 745 C CA . ALA A 1 95 ? -11.240 -11.019 7.437 1.00 58.69 95 ALA A CA 1
ATOM 746 C C . ALA A 1 95 ? -12.245 -10.320 8.371 1.00 58.69 95 ALA A C 1
ATOM 748 O O . ALA A 1 95 ? -11.838 -9.723 9.369 1.00 58.69 95 ALA A O 1
ATOM 749 N N . GLN A 1 96 ? -13.522 -10.323 7.973 1.00 41.81 96 GLN A N 1
ATOM 750 C CA . GLN A 1 96 ? -14.626 -9.637 8.658 1.00 41.81 96 GLN A CA 1
ATOM 751 C C . GLN A 1 96 ? -14.909 -10.205 10.047 1.00 41.81 96 GLN A C 1
ATOM 753 O O . GLN A 1 96 ? -14.899 -11.450 10.187 1.00 41.81 96 GLN A O 1
#